Protein 4MNN (pdb70)

Foldseek 3Di:
DCLVVLCVLFVVLLPFAKEKEKEPPCVVCVSNVVRYHYHYDDDDPFIKMWIDHPPATLEMEGHDQDQLSVVLVSVLSNCLRVVHADDDPVLLVVLQPDAEEKEWEAANPDDCRNVVSNSSSRSSSSYVRYYYYYYHCVRPVVVCVQLPHDDDGDMDGPSDNDDDD

Nearest PDB structures (foldseek):
  4mnn-assembly1_A  TM=1.006E+00  e=1.567E-37  Saccharolobus solfataricus P2
  2ayt-assembly1_A  TM=8.046E-01  e=6.154E-11  Aquifex aeolicus
  4o5q-assembly1_A  TM=8.533E-01  e=6.850E-10  Escherichia coli K-12
  1hyu-assembly1_A  TM=8.438E-01  e=4.445E-10  Salmonella enterica subsp. enterica serovar Typhimurium
  5h29-assembly1_A  TM=7.794E-01  e=9.925E-10  Enterococcus faecalis V583

Solvent-accessible surface area: 9328 Å² total; per-residue (Å²): 144,82,72,160,50,0,95,103,64,0,61,71,11,130,189,35,63,3,18,0,25,2,2,74,7,83,115,24,3,131,42,0,121,91,31,15,89,11,81,78,55,122,154,33,203,73,17,27,0,65,0,35,81,48,143,70,75,24,2,7,3,41,2,48,0,54,54,55,2,9,147,1,0,0,24,3,0,38,36,3,8,91,126,66,44,98,29,61,130,168,66,29,102,132,9,99,129,54,164,27,21,3,21,0,0,0,23,51,143,11,118,127,0,17,117,25,0,33,85,10,2,8,10,4,23,36,7,132,75,14,135,3,17,0,13,12,2,77,59,27,90,149,48,61,83,125,8,161,4,172,90,29,31,100,50,6,96,100,69,108,32,130,106,132,127

Sequence (165 aa):
SYDYVIKEYLNAIKKGDITIQQCNGDSLFHEFKNYVNVETLNNCKKPLVVKVKRGDRVYYTYYGIPIANELWPFLNSLVRISSNNVVNLDEREVELAKQVRGSVKLFVTPDCTKCPIITAEFLYQVSQINENVKLEIYDATEYEEERDKYRVLSVPKIIFNDKVEIPG

Secondary structure (DSSP, 8-state):
--HHHHHHHHSGGGGS-EEEEEES-HHHHHHHTTTSEEEE-SS-SS-EEEEEETTEEEEEEES---GGGHHHHHHHHHHHHHT---S-HHHHHHHTT--EEEEEEE-SS-SSHHHHHHHHHHHHHH-TTEEEEEEETTT-HHHHHHTT--SSSEEEETTPPP---

InterPro domains:
  IPR012336 Thioredoxin-like fold [PF13192] (103-166)
  IPR036249 Thioredoxin-like superfamily [SSF52833] (102-166)
  IPR054067 SSO1120-like, N-terminal thioredoxin-like domain [PF21873] (3-84)

Structure (mmCIF, N/CA/C/O backbone):
data_4MNN
#
_entry.id   4MNN
#
_cell.length_a   68.909
_cell.length_b   79.725
_cell.length_c   67.650
_cell.angle_alpha   90.00
_cell.angle_beta   90.00
_cell.angle_gamma   90.00
#
_symmetry.space_group_name_H-M   'C 2 2 21'
#
loop_
_entity.id
_entity.type
_entity.pdbx_description
1 polymer 'Glutaredoxin related protein'
2 non-polymer GLYCEROL
3 water water
#
loop_
_atom_site.group_PDB
_atom_site.id
_atom_site.type_symbol
_atom_site.label_atom_id
_atom_site.label_alt_id
_atom_site.label_comp_id
_atom_site.label_asym_id
_atom_site.label_entity_id
_atom_site.label_seq_id
_atom_site.pdbx_PDB_ins_code
_atom_site.Cartn_x
_atom_site.Cartn_y
_atom_site.Cartn_z
_atom_site.occupancy
_atom_site.B_iso_or_equiv
_atom_site.auth_seq_id
_atom_site.auth_comp_id
_atom_site.auth_asym_id
_atom_site.auth_atom_id
_atom_site.pdbx_PDB_model_num
ATOM 1 N N . SER A 1 2 ? -0.964 22.093 8.073 1.00 36.77 2 SER A N 1
ATOM 2 C CA . SER A 1 2 ? 0.152 22.656 7.262 1.00 35.62 2 SER A CA 1
ATOM 3 C C . SER A 1 2 ? 0.539 24.026 7.822 1.00 35.38 2 SER A C 1
ATOM 4 O O . SER A 1 2 ? -0.281 24.723 8.439 1.00 34.62 2 SER A O 1
ATOM 7 N N . TYR A 1 3 ? 1.793 24.411 7.614 1.00 33.78 3 TYR A N 1
ATOM 8 C CA . TYR A 1 3 ? 2.282 25.686 8.147 1.00 31.97 3 TYR A CA 1
ATOM 9 C C . TYR A 1 3 ? 2.154 26.899 7.221 1.00 28.77 3 TYR A C 1
ATOM 10 O O . TYR A 1 3 ? 2.387 28.031 7.657 1.00 27.66 3 TYR A O 1
ATOM 19 N N . ASP A 1 4 ? 1.778 26.686 5.962 1.00 27.95 4 ASP A N 1
ATOM 20 C CA . ASP A 1 4 ? 1.688 27.795 5.003 1.00 27.34 4 ASP A CA 1
ATOM 21 C C . ASP A 1 4 ? 0.897 29.026 5.437 1.00 26.13 4 ASP A C 1
ATOM 22 O O . ASP A 1 4 ? 1.359 30.175 5.274 1.00 22.66 4 ASP A O 1
ATOM 27 N N . TYR A 1 5 ? -0.303 28.807 5.970 1.00 25.06 5 TYR A N 1
ATOM 28 C CA . TYR A 1 5 ? -1.109 29.958 6.377 1.00 25.03 5 TYR A CA 1
ATOM 29 C C . TYR A 1 5 ? -0.475 30.728 7.511 1.00 24.39 5 TYR A C 1
ATOM 30 O O . TYR A 1 5 ? -0.376 31.957 7.443 1.00 24.22 5 TYR A O 1
ATOM 39 N N . VAL 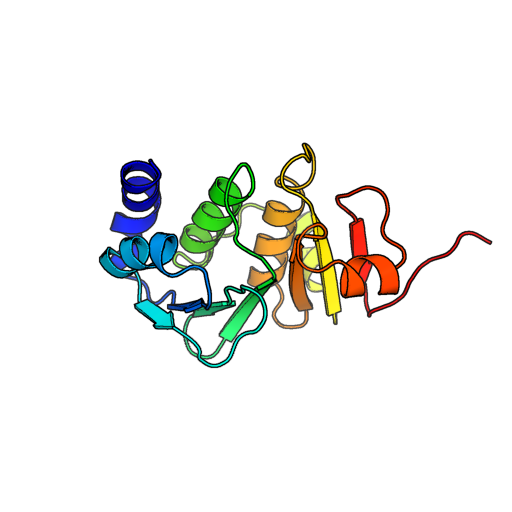A 1 6 ? -0.031 30.024 8.548 1.00 21.80 6 VAL A N 1
ATOM 40 C CA . VAL A 1 6 ? 0.563 30.729 9.670 1.00 23.58 6 VAL A CA 1
ATOM 41 C C . VAL A 1 6 ? 1.853 31.449 9.267 1.00 21.48 6 VAL A C 1
ATOM 42 O O . VAL A 1 6 ? 2.140 32.556 9.743 1.00 21.95 6 VAL A O 1
ATOM 46 N N . ILE A 1 7 ? 2.614 30.860 8.360 1.00 21.70 7 ILE A N 1
ATOM 47 C CA . ILE A 1 7 ? 3.852 31.534 7.942 1.00 21.27 7 ILE A CA 1
ATOM 48 C C . ILE A 1 7 ? 3.476 32.823 7.237 1.00 22.51 7 ILE A C 1
ATOM 49 O O . ILE A 1 7 ? 4.066 33.877 7.485 1.00 22.60 7 ILE A O 1
ATOM 54 N N . LYS A 1 8 ? 2.466 32.759 6.373 1.00 22.05 8 LYS A N 1
ATOM 55 C CA . LYS A 1 8 ? 2.048 33.966 5.673 1.00 23.20 8 LYS A CA 1
ATOM 56 C C . LYS A 1 8 ? 1.533 35.027 6.635 1.00 23.39 8 LYS A C 1
ATOM 57 O O . LYS A 1 8 ? 1.863 36.222 6.532 1.00 23.53 8 LYS A O 1
ATOM 63 N N . GLU A 1 9 ? 0.683 34.604 7.559 1.00 22.60 9 GLU A N 1
ATOM 64 C CA . GLU A 1 9 ? 0.094 35.559 8.465 1.00 23.93 9 GLU A CA 1
ATOM 65 C C . GLU A 1 9 ? 1.118 36.292 9.304 1.00 24.77 9 GLU A C 1
ATO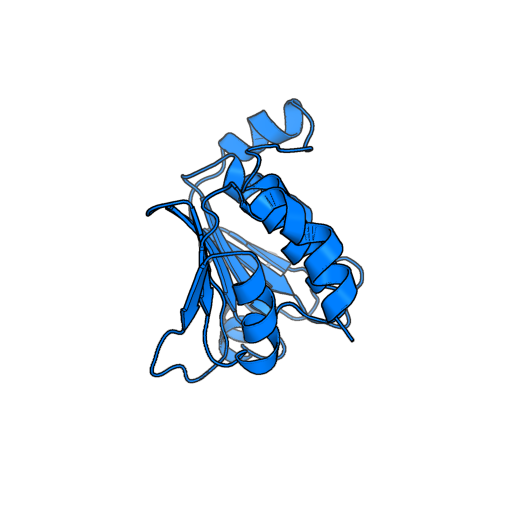M 66 O O . GLU A 1 9 ? 0.945 37.481 9.612 1.00 23.66 9 GLU A O 1
ATOM 72 N N . TYR A 1 10 ? 2.197 35.604 9.643 1.00 23.22 10 TYR A N 1
ATOM 73 C CA . TYR A 1 10 ? 3.232 36.250 10.433 1.00 22.90 10 TYR A CA 1
ATOM 74 C C . TYR A 1 10 ? 4.241 37.009 9.609 1.00 22.21 10 TYR A C 1
ATOM 75 O O . TYR A 1 10 ? 4.666 38.084 9.996 1.00 23.92 10 TYR A O 1
ATOM 84 N N . LEU A 1 11 ? 4.599 36.464 8.452 1.00 22.21 11 LEU A N 1
ATOM 85 C CA . LEU A 1 11 ? 5.662 37.062 7.672 1.00 23.00 11 LEU A CA 1
ATOM 86 C C . LEU A 1 11 ? 5.340 37.947 6.495 1.00 25.76 11 LEU A C 1
ATOM 87 O O . LEU A 1 11 ? 6.167 38.785 6.106 1.00 24.81 11 LEU A O 1
ATOM 92 N N . ASN A 1 12 ? 4.154 37.784 5.931 1.00 27.99 12 ASN A N 1
ATOM 93 C CA . ASN A 1 12 ? 3.813 38.577 4.764 1.00 31.57 12 ASN A CA 1
ATOM 94 C C . ASN A 1 12 ? 4.006 40.080 4.965 1.00 32.16 12 ASN A C 1
ATOM 95 O O . ASN A 1 12 ? 4.430 40.749 4.045 1.00 34.16 12 ASN A O 1
ATOM 100 N N . ALA A 1 13 ? 3.725 40.606 6.147 1.00 33.86 13 ALA A N 1
ATOM 101 C CA . ALA A 1 13 ? 3.881 42.048 6.371 1.00 36.35 13 ALA A CA 1
ATOM 102 C C . ALA A 1 13 ? 5.358 42.450 6.441 1.00 38.12 13 ALA A C 1
ATOM 103 O O . ALA A 1 13 ? 5.808 43.385 5.743 1.00 38.48 13 ALA A O 1
ATOM 105 N N . ILE A 1 14 ? 6.113 41.724 7.266 1.00 37.34 14 ILE A N 1
ATOM 106 C CA . ILE A 1 14 ? 7.520 42.036 7.451 1.00 37.30 14 ILE A CA 1
ATOM 107 C C . ILE A 1 14 ? 8.338 41.862 6.192 1.00 37.51 14 ILE A C 1
ATOM 108 O O . ILE A 1 14 ? 9.564 41.936 6.235 1.00 39.07 14 ILE A O 1
ATOM 113 N N . LYS A 1 15 ? 7.663 41.646 5.066 1.00 37.79 15 LYS A N 1
ATOM 114 C CA . LYS A 1 15 ? 8.340 41.465 3.791 1.00 35.99 15 LYS A CA 1
ATOM 115 C C . LYS A 1 15 ? 9.208 42.672 3.457 1.00 36.79 15 LYS A C 1
ATOM 116 O O . LYS A 1 15 ? 10.208 42.556 2.731 1.00 34.96 15 LYS A O 1
ATOM 122 N N . LYS A 1 16 ? 8.833 43.836 3.991 1.00 35.97 16 LYS A N 1
ATOM 123 C CA . LYS A 1 16 ? 9.565 45.079 3.719 1.00 36.93 16 LYS A CA 1
ATOM 124 C C . LYS A 1 16 ? 10.879 45.196 4.468 1.00 35.85 16 LYS A C 1
ATOM 125 O O . LYS A 1 16 ? 11.719 46.023 4.120 1.00 36.42 16 LYS A O 1
ATOM 131 N N . GLY A 1 17 ? 11.058 44.368 5.492 1.00 35.81 17 GLY A N 1
ATOM 132 C CA . GLY A 1 17 ? 12.287 44.414 6.283 1.00 35.96 17 GLY A CA 1
ATOM 133 C C . GLY A 1 17 ? 13.482 43.737 5.609 1.00 36.26 17 GLY A C 1
ATOM 134 O O . GLY A 1 17 ? 13.469 43.536 4.396 1.00 33.56 17 GLY A O 1
ATOM 135 N N . ASP A 1 18 ? 14.504 43.383 6.389 1.00 33.52 18 ASP A N 1
ATOM 136 C CA . ASP A 1 18 ? 15.690 42.738 5.835 1.00 34.22 18 ASP A CA 1
ATOM 137 C C . ASP A 1 18 ? 16.120 41.561 6.725 1.00 33.56 18 ASP A C 1
ATOM 138 O O . ASP A 1 18 ? 17.322 41.319 6.937 1.00 33.90 18 ASP A O 1
ATOM 143 N N . ILE A 1 19 ? 15.131 40.844 7.259 1.00 29.33 19 ILE A N 1
ATOM 144 C CA . ILE A 1 19 ? 15.435 39.662 8.050 1.00 27.90 19 ILE A CA 1
ATOM 145 C C . ILE A 1 19 ? 16.006 38.674 7.026 1.00 25.17 19 ILE A C 1
ATOM 146 O O . ILE A 1 19 ? 15.542 38.612 5.872 1.00 21.85 19 ILE A O 1
ATOM 151 N N . THR A 1 20 ? 17.048 37.942 7.420 1.00 22.77 20 THR A N 1
ATOM 152 C CA . THR A 1 20 ? 17.636 36.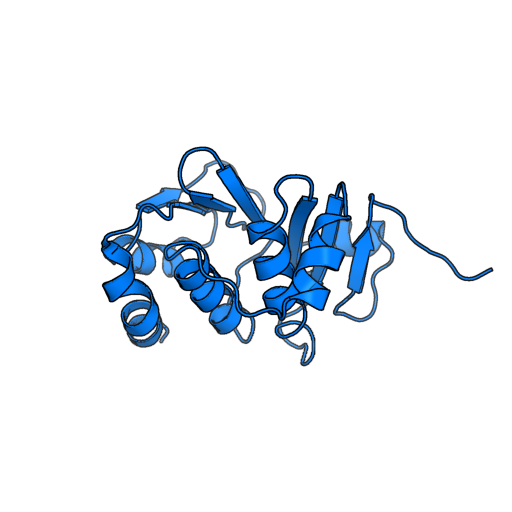945 6.539 1.00 21.26 20 THR A CA 1
ATOM 153 C C . THR A 1 20 ? 17.798 35.663 7.361 1.00 20.24 20 THR A C 1
ATOM 154 O O . THR A 1 20 ? 18.305 35.725 8.472 1.00 18.89 20 THR A O 1
ATOM 158 N N . ILE A 1 21 ? 17.357 34.531 6.812 1.00 17.69 21 ILE A N 1
ATOM 159 C CA . ILE A 1 21 ? 17.476 33.245 7.491 1.00 17.97 21 ILE A CA 1
ATOM 160 C C . ILE A 1 21 ? 18.487 32.395 6.738 1.00 17.39 21 ILE A C 1
ATOM 161 O O . ILE A 1 21 ? 18.405 32.315 5.511 1.00 17.36 21 ILE A O 1
ATOM 166 N N . GLN A 1 22 ? 19.455 31.806 7.443 1.00 15.75 22 GLN A N 1
ATOM 167 C CA . GLN A 1 22 ? 20.381 30.900 6.777 1.00 17.94 22 GLN A CA 1
ATOM 168 C C . GLN A 1 22 ? 20.022 29.547 7.359 1.00 17.52 22 GLN A C 1
ATOM 169 O O . GLN A 1 22 ? 19.949 29.388 8.574 1.00 19.18 22 GLN A O 1
ATOM 175 N N . GLN A 1 23 ? 19.823 28.548 6.518 1.00 17.21 23 GLN A N 1
ATOM 176 C CA . GLN A 1 23 ? 19.437 27.268 7.092 1.00 16.38 23 GLN A CA 1
ATOM 177 C C . GLN A 1 23 ? 19.982 26.106 6.318 1.00 16.84 23 GLN A C 1
ATOM 178 O O . GLN A 1 23 ? 20.405 26.289 5.194 1.00 16.96 23 GLN A O 1
ATOM 184 N N . CYS A 1 24 ? 19.978 24.927 6.936 1.00 15.14 24 CYS A N 1
ATOM 185 C CA . CYS A 1 24 ? 20.296 23.724 6.187 1.00 16.78 24 CYS A CA 1
ATOM 186 C C . CYS A 1 24 ? 19.552 22.554 6.790 1.00 16.85 24 CYS A C 1
ATOM 187 O O . CYS A 1 24 ? 19.246 22.517 7.994 1.00 15.39 24 CYS A O 1
ATOM 190 N N . ASN A 1 25 ? 19.219 21.610 5.921 1.00 14.14 25 ASN A N 1
ATOM 191 C CA . ASN A 1 25 ? 18.513 20.403 6.282 1.00 16.36 25 ASN A CA 1
ATOM 192 C C . ASN A 1 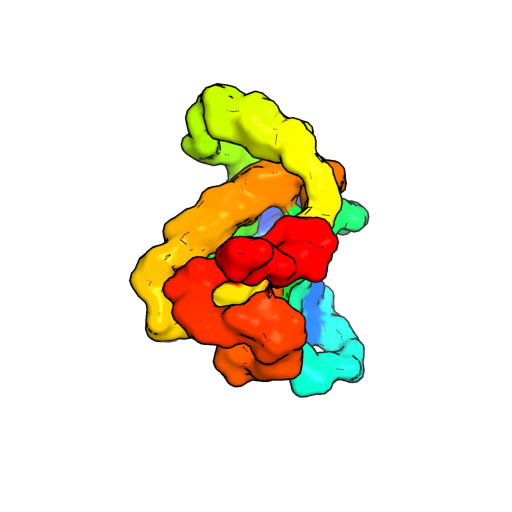25 ? 17.074 20.624 6.754 1.00 15.97 25 ASN A C 1
ATOM 193 O O . ASN A 1 25 ? 16.498 19.781 7.420 1.00 15.93 25 ASN A O 1
ATOM 198 N N . GLY A 1 26 ? 16.500 21.766 6.402 1.00 17.24 26 GLY A N 1
ATOM 199 C CA . GLY A 1 26 ? 15.111 21.996 6.752 1.00 17.07 26 GLY A CA 1
ATOM 200 C C . GLY A 1 26 ? 14.484 22.601 5.518 1.00 16.76 26 GLY A C 1
ATOM 201 O O . GLY A 1 26 ? 13.559 23.405 5.619 1.00 15.21 26 GLY A O 1
ATOM 202 N N . ASP A 1 27 ? 14.961 22.163 4.344 1.00 16.20 27 ASP A N 1
ATOM 203 C CA . ASP A 1 27 ? 14.522 22.754 3.073 1.00 16.68 27 ASP A CA 1
ATOM 204 C C . ASP A 1 27 ? 13.025 22.801 2.847 1.00 16.98 27 ASP A C 1
ATOM 205 O O . ASP A 1 27 ? 12.510 23.822 2.421 1.00 15.61 27 ASP A O 1
ATOM 210 N N . SER A 1 28 ? 12.321 21.700 3.111 1.00 16.60 28 SER A N 1
ATOM 211 C CA . SER A 1 28 ? 10.900 21.687 2.787 1.00 17.09 28 SER A CA 1
ATOM 212 C C . SER A 1 28 ? 10.086 22.648 3.615 1.00 17.21 28 SER A C 1
ATOM 213 O O . SER A 1 28 ? 8.994 23.047 3.206 1.00 18.57 28 SER A O 1
ATOM 216 N N . LEU A 1 29 ? 10.613 23.046 4.771 1.00 16.53 29 LEU A N 1
ATOM 217 C CA . LEU A 1 29 ? 9.914 24.010 5.611 1.00 14.64 29 LEU A CA 1
ATOM 218 C C . LEU A 1 29 ? 10.247 25.435 5.150 1.00 16.67 29 LEU A C 1
ATOM 219 O O . LEU A 1 29 ? 9.352 26.262 4.860 1.00 14.26 29 LEU A O 1
ATOM 224 N N . PHE A 1 30 ? 11.540 25.715 5.058 1.00 14.66 30 PHE A N 1
ATOM 225 C CA . PHE A 1 30 ? 11.979 27.050 4.708 1.00 15.48 30 PHE A CA 1
ATOM 226 C C . PHE A 1 30 ? 11.753 27.518 3.278 1.00 15.84 30 PHE A C 1
ATOM 227 O O . PHE A 1 30 ? 11.795 28.722 3.007 1.00 16.17 30 PHE A O 1
ATOM 235 N N . HIS A 1 31 ? 11.505 26.582 2.364 1.00 16.12 31 HIS A N 1
ATOM 236 C CA . HIS A 1 31 ? 11.211 26.944 0.965 1.00 17.22 31 HIS A CA 1
ATOM 237 C C . HIS A 1 31 ? 9.989 27.906 0.990 1.00 17.98 31 HIS A C 1
ATOM 238 O O . HIS A 1 31 ? 9.930 28.880 0.240 1.00 16.92 31 HIS A O 1
ATOM 245 N N . GLU A 1 32 ? 9.033 27.638 1.872 1.00 18.88 32 GLU A N 1
ATOM 246 C CA . GLU A 1 32 ? 7.844 28.499 1.998 1.00 20.81 32 GLU A CA 1
ATOM 247 C C . GLU A 1 32 ? 8.205 29.891 2.558 1.00 21.14 32 GLU A C 1
ATOM 248 O O . GLU A 1 32 ? 7.611 30.905 2.165 1.00 20.87 32 GLU A O 1
ATOM 254 N N . PHE A 1 33 ? 9.176 29.948 3.468 1.00 20.73 33 PHE A N 1
ATOM 255 C CA . PHE A 1 33 ? 9.598 31.238 4.059 1.00 21.26 33 PHE A CA 1
ATOM 256 C C . PHE A 1 33 ? 10.160 32.163 2.986 1.00 21.75 33 PHE A C 1
ATOM 257 O O . PHE A 1 33 ? 10.087 33.383 3.080 1.00 19.63 33 PHE A O 1
ATOM 265 N N . LYS A 1 34 ? 10.767 31.564 1.976 1.00 23.37 34 LYS A N 1
ATOM 266 C CA . LYS A 1 34 ? 11.377 32.302 0.896 1.00 25.67 34 LYS A CA 1
ATOM 267 C C . LYS A 1 34 ? 10.373 33.216 0.188 1.00 27.73 34 LYS A C 1
ATOM 268 O O . LYS A 1 34 ? 10.746 34.214 -0.433 1.00 25.74 34 LYS A O 1
ATOM 274 N N . ASN A 1 35 ? 9.084 32.902 0.322 1.00 29.20 35 ASN A N 1
ATOM 275 C CA . ASN A 1 35 ? 8.065 33.711 -0.326 1.00 31.54 35 ASN A CA 1
ATOM 276 C C . ASN A 1 35 ? 7.992 35.045 0.376 1.00 30.35 35 ASN A C 1
ATOM 277 O O . ASN A 1 35 ? 7.524 36.019 -0.200 1.00 32.98 35 ASN A O 1
ATOM 282 N N . TYR A 1 36 ? 8.502 35.115 1.612 1.00 27.15 36 TYR A N 1
ATOM 283 C CA . TYR A 1 36 ? 8.433 36.342 2.404 1.00 24.80 36 TYR A CA 1
ATOM 284 C C . TYR A 1 36 ? 9.711 36.991 2.880 1.00 23.33 36 TYR A C 1
ATOM 285 O O . TYR A 1 36 ? 9.729 38.199 3.096 1.00 24.76 36 TYR A O 1
ATOM 294 N N . VAL A 1 37 ? 10.766 36.209 3.108 1.00 19.61 37 VAL A N 1
ATOM 295 C CA . VAL A 1 37 ? 12.036 36.763 3.592 1.00 16.59 37 VAL A CA 1
ATOM 296 C C . VAL A 1 37 ? 13.186 36.131 2.820 1.00 16.87 37 VAL A C 1
ATOM 297 O O . VAL A 1 37 ? 12.986 35.146 2.114 1.00 14.90 37 VAL A O 1
ATOM 301 N N . ASN A 1 38 ? 14.386 36.686 2.952 1.00 16.51 38 ASN A N 1
ATOM 302 C CA . ASN A 1 38 ? 15.516 36.100 2.229 1.00 17.42 38 ASN A CA 1
ATOM 303 C C . ASN A 1 38 ? 15.892 34.835 2.950 1.00 17.35 38 ASN A C 1
ATOM 304 O O . ASN A 1 38 ? 16.009 34.842 4.180 1.00 17.67 38 ASN A O 1
ATOM 309 N N . VAL A 1 39 ? 16.084 33.759 2.192 1.00 16.84 39 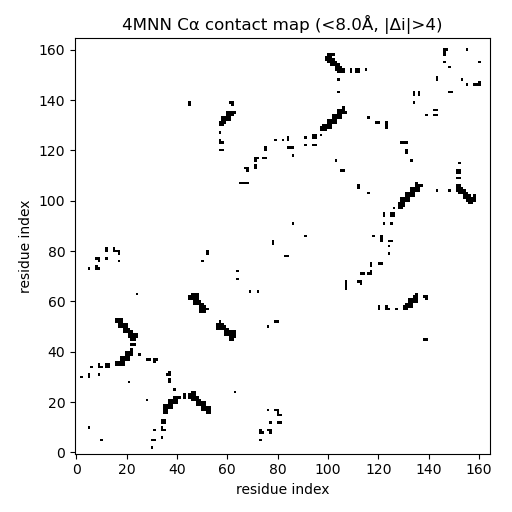VAL A N 1
ATOM 310 C CA . VAL A 1 39 ? 16.504 32.485 2.771 1.00 15.76 39 VAL A CA 1
ATOM 311 C C . VAL A 1 39 ? 17.776 32.005 2.044 1.00 17.07 39 VAL A C 1
ATOM 312 O O . VAL A 1 39 ? 17.779 31.896 0.826 1.00 17.91 39 VAL A O 1
ATOM 316 N N . GLU A 1 40 ? 18.845 31.756 2.790 1.00 16.77 40 GLU A N 1
ATOM 317 C CA . GLU A 1 40 ? 20.090 31.230 2.236 1.00 17.26 40 GLU A CA 1
ATOM 318 C C . GLU A 1 40 ? 20.204 29.803 2.722 1.00 17.90 40 GLU A C 1
ATOM 319 O O . GLU A 1 40 ? 19.981 29.537 3.899 1.00 17.80 40 GLU A O 1
ATOM 325 N N . THR A 1 41 ? 20.536 28.873 1.835 1.00 16.61 41 THR A N 1
ATOM 326 C CA . THR A 1 41 ? 20.648 27.490 2.236 1.00 17.58 41 THR A CA 1
ATOM 327 C C . THR A 1 41 ? 22.122 27.158 2.303 1.00 19.46 41 THR A C 1
ATOM 328 O O . THR A 1 41 ? 22.844 27.291 1.317 1.00 18.68 41 THR A O 1
ATOM 332 N N . LEU A 1 42 ? 22.564 26.741 3.479 1.00 20.81 42 LEU A N 1
ATOM 333 C CA . LEU A 1 42 ? 23.970 26.434 3.714 1.00 21.38 42 LEU A CA 1
ATOM 334 C C . LEU A 1 42 ? 24.259 25.030 3.212 1.00 22.38 42 LEU A C 1
ATOM 335 O O . LEU A 1 42 ? 23.345 24.207 3.065 1.00 20.15 42 LEU A O 1
ATOM 340 N N . ASN A 1 43 ? 25.540 24.767 2.980 1.00 22.94 43 ASN A N 1
ATOM 341 C CA . ASN A 1 43 ? 25.983 23.478 2.483 1.00 25.85 43 ASN A CA 1
ATOM 342 C C . ASN A 1 43 ? 26.746 22.649 3.509 1.00 27.05 43 ASN A C 1
ATOM 343 O O . ASN A 1 43 ? 27.276 23.175 4.491 1.00 27.14 43 ASN A O 1
ATOM 348 N N . ASN A 1 44 ? 26.774 21.343 3.243 1.00 28.65 44 ASN A N 1
ATOM 349 C CA . ASN A 1 44 ? 27.501 20.343 4.010 1.00 31.27 44 ASN A CA 1
ATOM 350 C C . ASN A 1 44 ? 27.150 20.197 5.493 1.00 30.97 44 ASN A C 1
ATOM 351 O O . ASN A 1 44 ? 28.050 20.053 6.331 1.00 31.03 44 ASN A O 1
ATOM 356 N N . CYS A 1 45 ? 25.857 20.231 5.824 1.00 28.79 45 CYS A N 1
ATOM 357 C CA . CYS A 1 45 ? 25.432 20.110 7.216 1.00 26.95 45 CYS A CA 1
ATOM 358 C C . CYS A 1 45 ? 25.077 18.681 7.609 1.00 27.36 45 CYS A C 1
ATOM 359 O O . CYS A 1 45 ? 24.285 18.016 6.936 1.00 28.03 45 CYS A O 1
ATOM 362 N N . LYS A 1 46 ? 25.633 18.208 8.723 1.00 28.90 46 LYS A N 1
ATOM 363 C CA . LYS A 1 46 ? 25.328 16.861 9.197 1.00 28.17 46 LYS A CA 1
ATOM 364 C C . LYS A 1 46 ? 24.000 16.854 9.946 1.00 27.12 46 LYS A C 1
ATOM 365 O O . LYS A 1 46 ? 23.289 15.830 9.991 1.00 27.14 46 LYS A O 1
ATOM 371 N N . LYS A 1 47 ? 23.663 17.998 10.547 1.00 24.33 47 LYS A N 1
ATOM 372 C CA . LYS A 1 47 ? 22.403 18.124 11.277 1.00 22.22 47 LYS A CA 1
ATOM 373 C C . LYS A 1 47 ? 21.790 19.482 10.906 1.00 19.85 47 LYS A C 1
ATOM 374 O O . LYS A 1 47 ? 22.477 20.396 10.509 1.00 18.51 47 LYS A O 1
ATOM 380 N N . PRO A 1 48 ? 20.487 19.613 11.048 1.00 19.54 48 PRO A N 1
ATOM 381 C CA . PRO A 1 48 ? 19.835 20.876 10.696 1.00 18.14 48 PRO A CA 1
ATOM 382 C C . PRO A 1 48 ? 20.146 22.073 11.587 1.00 19.04 48 PRO A C 1
ATOM 383 O O . PRO A 1 48 ? 20.468 21.929 12.786 1.00 17.66 48 PRO A O 1
ATOM 387 N N . LEU A 1 49 ? 20.073 23.262 10.998 1.00 17.85 49 LEU A N 1
ATOM 388 C CA . LEU A 1 49 ? 20.221 24.451 11.807 1.00 18.12 49 LEU A CA 1
ATOM 389 C C . LEU A 1 49 ? 19.625 25.612 11.069 1.00 17.80 49 LEU A C 1
ATOM 390 O O . LEU A 1 49 ? 19.405 25.537 9.857 1.00 17.17 49 LEU A O 1
ATOM 395 N N A VAL A 1 50 ? 19.329 26.683 11.794 0.50 15.85 50 VAL A N 1
ATOM 396 N N B VAL A 1 50 ? 19.349 26.664 11.833 0.50 16.09 50 VAL A N 1
ATOM 397 C CA A VAL A 1 50 ? 18.802 27.891 11.183 0.50 15.52 50 VAL A CA 1
ATOM 398 C CA B VAL A 1 50 ? 18.749 27.889 11.343 0.50 15.99 50 VAL A CA 1
ATOM 399 C C A VAL A 1 50 ? 19.353 29.075 11.958 0.50 16.37 50 VAL A C 1
ATOM 400 C C B VAL A 1 50 ? 19.430 29.077 12.017 0.50 16.59 50 VAL A C 1
ATOM 401 O O A VAL A 1 50 ? 19.301 29.103 13.188 0.50 16.46 50 VAL A O 1
ATOM 402 O O B VAL A 1 50 ? 19.556 29.105 13.246 0.50 16.41 50 VAL A O 1
ATOM 409 N N . LYS A 1 51 ? 19.912 30.029 11.217 1.00 16.96 51 LYS A N 1
ATOM 410 C CA . LYS A 1 51 ? 20.515 31.246 11.767 1.00 18.03 51 LYS A CA 1
ATOM 411 C C . LYS A 1 51 ? 19.634 32.406 11.353 1.00 17.58 51 LYS A C 1
ATOM 412 O O . LYS A 1 51 ? 19.212 32.496 10.176 1.00 17.97 51 LYS A O 1
ATOM 418 N N . VAL A 1 52 ? 19.372 33.308 12.293 1.00 16.82 52 VAL A N 1
ATOM 419 C CA . VAL A 1 52 ? 18.503 34.444 11.996 1.00 16.43 52 VAL A CA 1
ATOM 420 C C . VAL A 1 52 ? 19.387 35.673 12.046 1.00 17.37 52 VAL A C 1
ATOM 421 O O . VAL A 1 52 ? 20.052 35.895 13.035 1.00 15.09 52 VAL A O 1
ATOM 425 N N . LYS A 1 53 ? 19.389 36.441 10.951 1.00 17.30 53 LYS A N 1
ATOM 426 C CA . LYS A 1 53 ? 20.218 37.633 10.815 1.00 18.54 53 LYS A CA 1
ATOM 427 C C . LYS A 1 53 ? 19.458 38.822 10.275 1.00 21.00 53 LYS A C 1
ATOM 428 O O . LYS A 1 53 ? 18.333 38.714 9.767 1.00 19.40 53 LYS A O 1
ATOM 434 N N . ARG A 1 54 ? 20.090 39.975 10.413 1.00 23.04 54 ARG A N 1
ATOM 435 C CA . ARG A 1 54 ? 19.554 41.212 9.859 1.00 26.06 54 ARG A CA 1
ATOM 436 C C . ARG A 1 54 ? 20.890 41.850 9.502 1.00 27.13 54 ARG A C 1
ATOM 437 O O . ARG A 1 54 ? 21.690 42.180 10.380 1.00 26.07 54 ARG A O 1
ATOM 445 N N . GLY A 1 55 ? 21.151 41.957 8.200 1.00 27.72 55 GLY A N 1
ATOM 446 C CA . GLY A 1 55 ? 22.433 42.470 7.754 1.00 27.68 55 GLY A CA 1
ATOM 447 C C . GLY A 1 55 ? 23.513 41.480 8.157 1.00 27.89 55 GLY A C 1
ATOM 448 O O . GLY A 1 55 ? 23.338 40.267 8.013 1.00 28.93 55 GLY A O 1
ATOM 449 N N . ASP A 1 56 ? 24.636 41.963 8.678 1.00 26.73 56 ASP A N 1
ATOM 450 C CA . ASP A 1 56 ? 25.702 41.048 9.090 1.00 26.59 56 ASP A CA 1
ATOM 451 C C . ASP A 1 56 ? 25.473 40.541 10.512 1.00 24.55 56 ASP A C 1
ATOM 452 O O . ASP A 1 56 ? 26.225 39.694 10.996 1.00 23.63 56 ASP A O 1
ATOM 457 N N . ARG A 1 57 ? 24.462 41.064 11.201 1.00 22.09 57 ARG A N 1
ATOM 458 C CA . ARG A 1 57 ? 24.273 40.632 12.593 1.00 21.30 57 ARG A CA 1
ATOM 459 C C . ARG A 1 57 ? 23.531 39.312 12.777 1.00 20.55 57 ARG A C 1
ATOM 460 O O . ARG A 1 57 ? 22.433 39.167 12.276 1.00 21.24 57 ARG A O 1
ATOM 468 N N . VAL A 1 58 ? 24.125 38.384 13.527 1.00 19.80 58 VAL A N 1
ATOM 469 C CA . VAL A 1 58 ? 23.478 37.092 13.823 1.00 19.73 58 VAL A CA 1
ATOM 470 C C . VAL A 1 58 ? 22.800 37.219 15.194 1.00 18.75 58 VAL A C 1
ATOM 471 O O . VAL A 1 58 ? 23.462 37.455 16.210 1.00 20.84 58 VAL A O 1
ATOM 475 N N . TYR A 1 59 ? 21.474 37.109 15.218 1.00 16.86 59 TYR A N 1
ATOM 476 C CA . TYR A 1 59 ? 20.726 37.196 16.454 1.00 14.19 59 TYR A CA 1
ATOM 477 C C . TYR A 1 59 ? 20.806 35.912 17.233 1.00 15.34 59 TYR A C 1
ATOM 478 O O . TYR A 1 59 ? 20.935 35.930 18.458 1.00 15.80 59 TYR A O 1
ATOM 487 N N . TYR A 1 60 ? 20.735 34.790 16.529 1.00 13.72 60 TYR A N 1
ATOM 488 C CA . TYR A 1 60 ? 20.897 33.503 17.193 1.00 13.72 60 TYR A CA 1
ATOM 489 C C . TYR A 1 60 ? 20.951 32.396 16.168 1.00 14.50 60 TYR A C 1
ATOM 490 O O . TYR A 1 60 ? 20.674 32.613 14.983 1.00 14.65 60 TYR A O 1
ATOM 499 N N . THR A 1 61 ? 21.312 31.206 16.635 1.00 14.90 61 THR A N 1
ATOM 500 C CA . THR A 1 61 ? 21.326 30.012 15.799 1.00 14.24 61 THR A CA 1
ATOM 501 C C . THR A 1 61 ? 20.502 29.010 16.598 1.00 15.44 61 THR A C 1
ATOM 502 O O . THR A 1 61 ? 20.687 28.882 17.821 1.00 15.91 61 THR A O 1
ATOM 506 N N . TYR A 1 62 ? 19.604 28.328 15.902 1.00 13.02 62 TYR A N 1
ATOM 507 C CA . TYR A 1 62 ? 18.771 27.301 16.482 1.00 13.64 62 TYR A CA 1
ATOM 508 C C . TYR A 1 62 ? 19.280 26.005 15.839 1.00 13.61 62 TYR A C 1
ATOM 509 O O . TYR A 1 62 ? 19.200 25.847 14.591 1.00 14.27 62 TYR A O 1
ATOM 518 N N . TYR A 1 63 ? 19.815 25.117 16.669 1.00 14.30 63 TYR A N 1
ATOM 519 C CA . TYR A 1 63 ? 20.317 23.830 16.225 1.00 16.03 63 TYR A CA 1
ATOM 520 C C . TYR A 1 63 ? 19.203 22.787 16.334 1.00 14.13 63 TYR A C 1
ATOM 521 O O . TYR A 1 63 ? 18.908 22.278 17.415 1.00 12.17 63 TYR A O 1
ATOM 530 N N . GLY A 1 64 ? 18.603 22.501 15.171 1.00 15.25 64 GLY A N 1
ATOM 531 C CA . GLY A 1 64 ? 17.489 21.583 15.029 1.00 16.37 64 GLY A CA 1
ATOM 532 C C . GLY A 1 64 ? 16.557 22.303 14.080 1.00 16.80 64 GLY A C 1
ATOM 533 O O . GLY A 1 64 ? 17.017 23.187 13.333 1.00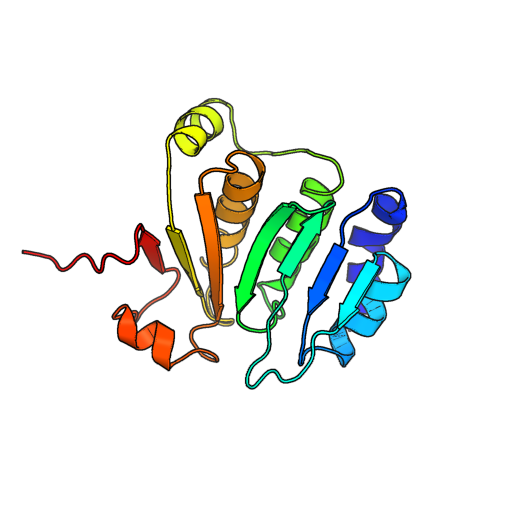 17.02 64 GLY A O 1
ATOM 534 N N . ILE A 1 65 ? 15.268 21.976 14.110 1.00 15.81 65 ILE A N 1
ATOM 535 C CA . ILE A 1 65 ? 14.303 22.674 13.242 1.00 16.38 65 ILE A CA 1
ATOM 536 C C . ILE A 1 65 ? 13.211 23.152 14.186 1.00 16.35 65 ILE A C 1
ATOM 537 O O . ILE A 1 65 ? 12.602 22.368 14.910 1.00 16.52 65 ILE A O 1
ATOM 542 N N . PRO A 1 66 ? 12.943 24.465 14.199 1.00 15.62 66 PRO A N 1
ATOM 543 C CA . PRO A 1 66 ? 11.922 24.962 15.118 1.00 18.44 66 PRO A CA 1
ATOM 544 C C . PRO A 1 66 ? 10.463 24.695 14.781 1.00 20.16 66 PRO A C 1
ATOM 545 O O . PRO A 1 66 ? 9.714 25.631 14.523 1.00 22.86 66 PRO A O 1
ATOM 549 N N . ILE A 1 67 ? 10.054 23.429 14.801 1.00 22.09 67 ILE A N 1
ATOM 550 C CA . ILE A 1 67 ? 8.655 23.101 14.517 1.00 22.59 67 ILE A CA 1
ATOM 551 C C . ILE A 1 67 ? 7.896 22.763 15.802 1.00 22.08 67 ILE A C 1
ATOM 552 O O . ILE A 1 67 ? 8.397 23.035 16.894 1.00 19.25 67 ILE A O 1
ATOM 557 N N . ALA A 1 68 ? 6.699 22.182 15.673 1.00 19.93 68 ALA A N 1
ATOM 558 C CA . ALA A 1 68 ? 5.869 21.863 16.849 1.00 19.19 68 ALA A CA 1
ATOM 559 C C . ALA A 1 68 ? 5.688 23.119 17.702 1.00 16.97 68 ALA A C 1
ATOM 560 O O . ALA A 1 68 ? 5.462 24.200 17.145 1.00 18.02 68 ALA A O 1
ATOM 562 N N . ASN A 1 69 ? 5.799 23.030 19.026 1.00 18.76 69 ASN A N 1
ATOM 563 C CA . ASN A 1 69 ? 5.562 24.246 19.817 1.00 18.48 69 ASN A CA 1
ATOM 564 C C . ASN A 1 69 ? 6.660 25.331 19.776 1.00 18.39 69 ASN A C 1
ATOM 565 O O . ASN A 1 69 ? 6.515 26.412 20.381 1.00 18.82 69 ASN A O 1
ATOM 570 N N . GLU A 1 70 ? 7.740 25.064 19.040 1.00 17.86 70 GLU A N 1
ATOM 571 C CA . GLU A 1 70 ? 8.816 26.059 18.898 1.00 16.43 70 GLU A CA 1
ATOM 572 C C . GLU A 1 70 ? 8.586 26.937 17.663 1.00 18.36 70 GLU A C 1
ATOM 573 O O . GLU A 1 70 ? 9.237 27.974 17.468 1.00 14.81 70 GLU A O 1
ATOM 579 N N . LEU A 1 71 ? 7.638 26.557 16.815 1.00 18.54 71 LEU A N 1
ATOM 580 C CA . LEU A 1 71 ? 7.420 27.371 15.624 1.00 18.64 71 LEU A CA 1
ATOM 581 C C . LEU A 1 71 ? 6.830 28.756 15.939 1.00 19.15 71 LEU A C 1
ATOM 582 O O . LEU A 1 71 ? 7.232 29.755 15.341 1.00 18.65 71 LEU A O 1
ATOM 587 N N . TRP A 1 72 ? 5.870 28.813 16.855 1.00 19.92 72 TRP A N 1
ATOM 588 C CA . TRP A 1 72 ? 5.228 30.074 17.166 1.00 22.27 72 TRP A CA 1
ATOM 589 C C . TRP A 1 72 ? 6.236 31.100 17.689 1.00 20.92 72 TRP A C 1
ATOM 590 O O . TRP A 1 72 ? 6.264 32.251 17.206 1.00 21.04 72 TRP A O 1
ATOM 601 N N . PRO A 1 73 ? 7.060 30.720 18.689 1.00 19.33 73 PRO A N 1
ATOM 602 C CA . PRO A 1 73 ? 8.060 31.651 19.227 1.00 18.16 73 PRO A CA 1
ATOM 603 C C . PRO A 1 73 ? 9.049 32.051 18.128 1.00 17.95 73 PRO A C 1
ATOM 604 O O . PRO A 1 73 ? 9.478 33.186 18.055 1.00 17.18 73 PRO A O 1
ATOM 608 N N . PHE A 1 74 ? 9.393 31.105 17.262 1.00 17.79 74 PHE A N 1
ATOM 609 C CA . PHE A 1 74 ? 10.357 31.380 16.192 1.00 17.71 74 PHE A CA 1
ATOM 610 C C . PHE A 1 74 ? 9.807 32.449 15.226 1.00 17.06 74 PHE A C 1
ATOM 611 O O . PHE A 1 74 ? 10.483 33.437 14.925 1.00 17.51 74 PHE A O 1
ATOM 619 N N . LEU A 1 75 ? 8.572 32.273 14.769 1.00 15.03 75 LEU A N 1
ATOM 620 C CA . LEU A 1 75 ? 7.945 33.254 13.889 1.00 17.49 75 LEU A CA 1
ATOM 621 C C . LEU A 1 75 ? 7.805 34.589 14.597 1.00 16.02 75 LEU A C 1
ATOM 622 O O . LEU A 1 75 ? 7.999 35.637 13.990 1.00 17.45 75 LEU A O 1
ATOM 627 N N . ASN A 1 76 ? 7.452 34.570 15.875 1.00 16.86 76 ASN A N 1
ATOM 628 C CA . ASN A 1 76 ? 7.338 35.812 16.614 1.00 18.88 76 ASN A CA 1
ATOM 629 C C . ASN A 1 76 ? 8.668 36.547 16.657 1.00 17.28 76 ASN A C 1
ATOM 630 O O . ASN A 1 76 ? 8.712 37.786 16.618 1.00 15.64 76 ASN A O 1
ATOM 635 N N . SER A 1 77 ? 9.760 35.807 16.793 1.00 14.21 77 SER A N 1
ATOM 636 C CA . SER A 1 77 ? 11.040 36.471 16.876 1.00 14.50 77 SER A CA 1
ATOM 637 C C . SER A 1 77 ? 11.364 37.130 15.564 1.00 14.23 77 SER A C 1
ATOM 638 O O . SER A 1 77 ? 11.983 38.187 15.533 1.00 16.22 77 SER A O 1
ATOM 641 N N . LEU A 1 78 ? 10.993 36.498 14.453 1.00 13.86 78 LEU A N 1
ATOM 642 C CA . LEU A 1 78 ? 11.289 37.112 13.156 1.00 14.46 78 LEU A CA 1
ATOM 643 C C . LEU A 1 78 ? 10.608 38.485 13.039 1.00 15.98 78 LEU A C 1
ATOM 644 O O . LEU A 1 78 ? 11.202 39.468 12.574 1.00 13.72 78 LEU A O 1
ATOM 649 N N . VAL A 1 79 ? 9.340 38.527 13.423 1.00 15.72 79 VAL A N 1
ATOM 650 C CA . VAL A 1 79 ? 8.589 39.779 13.339 1.00 16.56 79 VAL A CA 1
ATOM 651 C C . VAL A 1 79 ? 9.174 40.831 14.281 1.00 17.54 79 VAL A C 1
ATOM 652 O O . VAL A 1 79 ? 9.325 41.987 13.903 1.00 17.88 79 VAL A O 1
ATOM 656 N N . ARG A 1 80 ? 9.498 40.438 15.515 1.00 17.96 80 ARG A N 1
ATOM 657 C CA . ARG A 1 80 ? 10.044 41.398 16.482 1.00 17.75 80 ARG A CA 1
ATOM 658 C C . ARG A 1 80 ? 11.379 41.960 16.016 1.00 18.43 80 ARG A C 1
ATOM 659 O O . ARG A 1 80 ? 11.615 43.168 16.085 1.00 18.43 80 ARG A O 1
ATOM 667 N N . ILE A 1 81 ? 12.247 41.080 15.523 1.00 17.70 81 ILE A N 1
ATOM 668 C CA . ILE A 1 81 ? 13.546 41.512 15.045 1.00 18.68 81 ILE A CA 1
ATOM 669 C C . ILE A 1 81 ? 13.388 42.423 13.799 1.00 20.01 81 ILE A C 1
ATOM 670 O O . ILE A 1 81 ? 14.043 43.468 13.702 1.00 19.96 81 ILE A O 1
ATOM 675 N N A SER A 1 82 ? 12.507 42.045 12.880 0.50 20.02 82 SER A N 1
ATOM 676 N N B SER A 1 82 ? 12.512 42.049 12.868 0.50 19.66 82 SER A N 1
ATOM 677 C CA A SER A 1 82 ? 12.333 42.832 11.665 0.50 20.34 82 SER A CA 1
ATOM 678 C CA B SER A 1 82 ? 12.353 42.853 11.655 0.50 19.60 82 SER A CA 1
ATOM 679 C C A SER A 1 82 ? 11.757 44.230 11.928 0.50 21.03 82 SER A C 1
ATOM 680 C C B SER A 1 82 ? 11.754 44.240 11.923 0.50 20.60 82 SER A C 1
ATOM 681 O O A SER A 1 82 ? 12.058 45.174 11.194 0.50 20.87 82 SER A O 1
ATOM 682 O O B SER A 1 82 ? 12.029 45.186 11.184 0.50 20.45 82 SER A O 1
ATOM 687 N N . ASN A 1 83 ? 10.936 44.349 12.967 1.00 21.40 83 ASN A N 1
ATOM 688 C CA . ASN A 1 83 ? 10.312 45.629 13.342 1.00 23.88 83 ASN A CA 1
ATOM 689 C C . ASN A 1 83 ? 11.106 46.337 14.439 1.00 25.02 83 ASN A C 1
ATOM 690 O O . ASN A 1 83 ? 10.812 47.485 14.805 1.00 24.11 83 ASN A O 1
ATOM 695 N N . ASN A 1 84 ? 12.128 45.663 14.949 1.00 26.12 84 ASN A N 1
ATOM 696 C CA . ASN A 1 84 ? 12.967 46.224 16.010 1.00 27.50 84 ASN A CA 1
ATOM 697 C C . ASN A 1 84 ? 12.139 46.580 17.235 1.00 27.95 84 ASN A C 1
ATOM 698 O O . ASN A 1 84 ? 12.274 47.672 17.822 1.00 29.53 84 ASN A O 1
ATOM 703 N N . VAL A 1 85 ? 11.260 45.662 17.616 1.00 26.32 85 VAL A N 1
ATOM 704 C CA . VAL A 1 85 ? 10.451 45.850 18.802 1.00 27.71 85 VAL A CA 1
ATOM 705 C C . VAL A 1 85 ? 10.701 44.736 19.825 1.00 27.36 85 VAL A C 1
ATOM 706 O O . VAL A 1 85 ? 10.917 43.588 19.468 1.00 26.47 85 VAL A O 1
ATOM 710 N N . VAL A 1 86 ? 10.693 45.096 21.101 1.00 28.47 86 VAL A N 1
ATOM 711 C CA . VAL A 1 86 ? 10.865 44.118 22.166 1.00 30.12 86 VAL A CA 1
ATOM 712 C C . VAL A 1 86 ? 9.694 44.317 23.136 1.00 29.56 86 VAL A C 1
ATOM 713 O O . VAL A 1 86 ? 9.235 45.444 23.348 1.00 27.11 86 VAL A O 1
ATOM 717 N N . ASN A 1 87 ? 9.190 43.235 23.711 1.00 28.52 87 ASN A N 1
ATOM 718 C CA . ASN A 1 87 ? 8.072 43.377 24.626 1.00 30.15 87 ASN A CA 1
ATOM 719 C C . ASN A 1 87 ? 8.405 43.122 26.104 1.00 30.35 87 ASN A C 1
ATOM 720 O O . ASN A 1 87 ? 7.509 43.102 26.946 1.00 31.42 87 ASN A O 1
ATOM 725 N N . LEU A 1 88 ? 9.684 42.925 26.421 1.00 27.43 88 LEU A N 1
ATOM 726 C CA . LEU A 1 88 ? 10.071 42.735 27.820 1.00 26.30 88 LEU A CA 1
ATOM 727 C C . LEU A 1 88 ? 9.907 44.115 28.499 1.00 25.82 88 LEU A C 1
ATOM 728 O O . LEU A 1 88 ? 10.035 45.155 27.842 1.00 23.88 88 LEU A O 1
ATOM 733 N N . ASP A 1 89 ? 9.631 44.143 29.800 1.00 24.72 89 ASP A N 1
ATOM 734 C CA . ASP A 1 89 ? 9.447 45.432 30.480 1.00 26.10 89 ASP A CA 1
ATOM 735 C C . ASP A 1 89 ? 10.798 46.128 30.706 1.00 26.04 89 ASP A C 1
ATOM 736 O O . ASP A 1 89 ? 11.850 45.505 30.550 1.00 25.09 89 ASP A O 1
ATOM 741 N N . GLU A 1 90 ? 10.764 47.403 31.079 1.00 25.01 90 G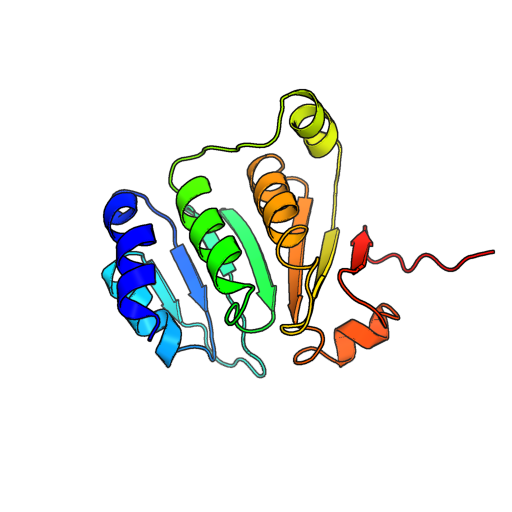LU A N 1
ATOM 742 C CA . GLU A 1 90 ? 11.985 48.186 31.265 1.00 27.10 90 GLU A CA 1
ATOM 743 C C . GLU A 1 90 ? 12.994 47.610 32.254 1.00 24.78 90 GLU A C 1
ATOM 744 O O . GLU A 1 90 ? 14.186 47.742 32.049 1.00 26.02 90 GLU A O 1
ATOM 750 N N . ARG A 1 91 ? 12.530 46.991 33.324 1.00 24.75 91 ARG A N 1
ATOM 751 C CA . ARG A 1 91 ? 13.460 46.439 34.296 1.00 25.04 91 ARG A CA 1
ATOM 752 C C . ARG A 1 91 ? 14.174 45.239 33.708 1.00 23.35 91 ARG A C 1
ATOM 753 O O . ARG A 1 91 ? 15.383 45.125 33.852 1.00 23.25 91 ARG A O 1
ATOM 761 N N . GLU A 1 92 ? 13.425 44.345 33.067 1.00 22.35 92 GLU A N 1
ATOM 762 C CA . GLU A 1 92 ? 14.010 43.175 32.428 1.00 22.81 92 GLU A CA 1
ATOM 763 C C . GLU A 1 92 ? 14.999 43.616 31.360 1.00 22.20 92 GLU A C 1
ATOM 764 O O . GLU A 1 92 ? 16.072 43.024 31.226 1.00 23.27 92 GLU A O 1
ATOM 770 N N . VAL A 1 93 ? 14.654 44.639 30.579 1.00 20.61 93 VAL A N 1
ATOM 771 C CA . VAL A 1 93 ? 15.587 45.116 29.561 1.00 20.66 93 VAL A CA 1
ATOM 772 C C . VAL A 1 93 ? 16.921 45.585 30.149 1.00 21.41 93 VAL A C 1
ATOM 773 O O . VAL A 1 93 ? 17.994 45.213 29.673 1.00 20.58 93 VAL A O 1
ATOM 777 N N . GLU A 1 94 ? 16.866 46.431 31.179 1.00 21.01 94 GLU A N 1
ATOM 778 C CA . GLU A 1 94 ? 18.091 46.908 31.801 1.00 22.30 94 GLU A CA 1
ATOM 779 C C . GLU A 1 94 ? 18.928 45.770 32.309 1.00 22.53 94 GLU A C 1
ATOM 780 O O . GLU A 1 94 ? 20.161 45.768 32.170 1.00 20.87 94 GLU A O 1
ATOM 786 N N . LEU A 1 95 ? 18.253 44.816 32.941 1.00 22.25 95 LEU A N 1
ATOM 787 C CA . LEU A 1 95 ? 18.914 43.651 33.508 1.00 25.14 95 LEU A CA 1
ATOM 788 C C . LEU A 1 95 ? 19.506 42.781 32.418 1.00 25.41 95 LEU A C 1
ATOM 789 O O . LEU A 1 95 ? 20.642 42.297 32.546 1.00 25.43 95 LEU A O 1
ATOM 794 N N . ALA A 1 96 ? 18.731 42.563 31.355 1.00 23.68 96 ALA A N 1
ATOM 795 C CA . ALA A 1 96 ? 19.206 41.735 30.242 1.00 24.38 96 ALA A CA 1
ATOM 796 C C . ALA A 1 96 ? 20.449 42.298 29.580 1.00 22.51 96 ALA A C 1
ATOM 797 O O . ALA A 1 96 ? 21.267 41.537 29.087 1.00 22.89 96 ALA A O 1
ATOM 799 N N . LYS A 1 97 ? 20.585 43.629 29.545 1.00 22.03 97 LYS A N 1
ATOM 800 C CA . LYS A 1 97 ? 21.745 44.278 28.922 1.00 20.57 97 LYS A CA 1
ATOM 801 C C . LYS A 1 97 ? 23.068 44.053 29.659 1.00 22.28 97 LYS A C 1
ATOM 802 O O . LYS A 1 97 ? 24.149 44.364 29.113 1.00 20.18 97 LYS A O 1
ATOM 808 N N . GLN A 1 98 ? 22.982 43.524 30.886 1.00 20.71 98 GLN A N 1
ATOM 809 C CA . GLN A 1 98 ? 24.156 43.297 31.706 1.00 23.04 98 GLN A CA 1
ATOM 810 C C . GLN A 1 98 ? 24.851 42.003 31.378 1.00 23.16 98 GLN A C 1
ATOM 811 O O . GLN A 1 98 ? 26.033 41.823 31.660 1.00 24.56 98 GLN A O 1
ATOM 817 N N . VAL A 1 99 ? 24.100 41.074 30.815 1.00 23.21 99 VAL A N 1
ATOM 818 C CA . VAL A 1 99 ? 24.679 39.785 30.514 1.00 21.98 99 VAL A CA 1
ATOM 819 C C . VAL A 1 99 ? 25.717 39.871 29.396 1.00 21.84 99 VAL A C 1
ATOM 820 O O . VAL A 1 99 ? 25.658 40.750 28.521 1.00 21.30 99 VAL A O 1
ATOM 824 N N . ARG A 1 100 ? 26.691 38.968 29.467 1.00 21.69 100 ARG A N 1
ATOM 825 C CA . ARG A 1 100 ? 27.738 38.873 28.454 1.00 22.58 100 ARG A CA 1
ATOM 826 C C . ARG A 1 100 ? 28.086 37.414 28.172 1.00 21.75 100 ARG A C 1
ATOM 827 O O . ARG A 1 100 ? 27.976 36.547 29.053 1.00 20.24 100 ARG A O 1
ATOM 835 N N . GLY A 1 101 ? 28.487 37.153 26.936 1.00 20.05 101 GLY A N 1
ATOM 836 C CA . GLY A 1 101 ? 28.916 35.816 26.593 1.00 19.86 101 GLY A CA 1
ATOM 837 C C . GLY A 1 101 ? 27.921 34.813 26.063 1.00 16.85 101 GLY A C 1
ATOM 838 O O . GLY A 1 101 ? 26.807 35.119 25.659 1.00 16.33 101 GLY A O 1
ATOM 839 N N . SER A 1 102 ? 28.347 33.571 26.102 1.00 15.94 102 SER A N 1
ATOM 840 C CA . SER A 1 102 ? 27.534 32.485 25.581 1.00 16.12 102 SER A CA 1
ATOM 841 C C . SER A 1 102 ? 26.316 32.201 26.443 1.00 13.14 102 SER A C 1
ATOM 842 O O . SER A 1 102 ? 26.398 32.180 27.670 1.00 11.74 102 SER A O 1
ATOM 845 N N . VAL A 1 103 ? 25.191 32.000 25.773 1.00 12.81 103 VAL A N 1
ATOM 846 C CA . VAL A 1 103 ? 23.951 31.620 26.433 1.00 11.59 103 VAL A CA 1
ATOM 847 C C . VAL A 1 103 ? 23.418 30.487 25.555 1.00 12.28 103 VAL A C 1
ATOM 848 O O . VAL A 1 103 ? 23.133 30.699 24.371 1.00 14.89 103 VAL A O 1
ATOM 852 N N . LYS A 1 104 ? 23.328 29.276 26.105 1.00 12.74 104 LYS A N 1
ATOM 853 C CA . LYS A 1 104 ? 22.792 28.142 25.365 1.00 14.13 104 LYS A CA 1
ATOM 854 C C . LYS A 1 104 ? 21.544 27.635 26.033 1.00 13.67 104 LYS A C 1
ATOM 855 O O . LYS A 1 104 ? 21.540 27.345 27.234 1.00 15.01 104 LYS A O 1
ATOM 861 N N . LEU A 1 105 ? 20.497 27.503 25.238 1.00 12.98 105 LEU A N 1
ATOM 862 C CA . LEU A 1 105 ? 19.222 27.004 25.737 1.00 11.13 105 LEU A CA 1
ATOM 863 C C . LEU A 1 105 ? 18.961 25.640 25.111 1.00 12.59 105 LEU A C 1
ATOM 864 O O . LEU A 1 105 ? 19.010 25.514 23.896 1.00 12.02 105 LEU A O 1
ATOM 869 N N . PHE A 1 106 ? 18.732 24.626 25.937 1.00 12.14 106 PHE A N 1
ATOM 870 C CA . PHE A 1 106 ? 18.379 23.306 25.453 1.00 12.88 106 PHE A CA 1
ATOM 871 C C . PHE A 1 106 ? 16.880 23.129 25.587 1.00 13.76 106 PHE A C 1
ATOM 872 O O . PHE A 1 106 ? 16.307 23.430 26.631 1.00 15.13 106 PHE A O 1
ATOM 880 N N . VAL A 1 107 ? 16.263 22.621 24.523 1.00 15.02 107 VAL A N 1
ATOM 881 C CA . VAL A 1 107 ? 14.832 22.357 24.506 1.00 16.62 107 VAL A CA 1
ATOM 882 C C . VAL A 1 107 ? 14.564 21.017 23.814 1.00 16.43 107 VAL A C 1
ATOM 883 O O . VAL A 1 107 ? 15.484 20.368 23.307 1.00 16.41 107 VAL A O 1
ATOM 887 N N . THR A 1 108 ? 13.297 20.602 23.843 1.00 17.37 108 THR A N 1
ATOM 888 C CA . THR A 1 108 ? 12.813 19.447 23.076 1.00 18.89 108 THR A CA 1
ATOM 889 C C . THR A 1 108 ? 11.382 19.831 22.691 1.00 21.51 108 THR A C 1
ATOM 890 O O . THR A 1 108 ? 10.811 20.745 23.280 1.00 21.02 108 THR A O 1
ATOM 894 N N . PRO A 1 109 ? 10.800 19.174 21.669 1.00 23.79 109 PRO A N 1
ATOM 895 C CA . PRO A 1 109 ? 9.430 19.465 21.229 1.00 26.29 109 PRO A CA 1
ATOM 896 C C . PRO A 1 109 ? 8.414 19.202 22.344 1.00 28.57 109 PRO A C 1
ATOM 897 O O . PRO A 1 109 ? 7.526 20.019 22.589 1.00 29.04 109 PRO A O 1
ATOM 901 N N . ASP A 1 110 ? 8.555 18.066 23.033 1.00 29.51 110 ASP A N 1
ATOM 902 C CA . ASP A 1 110 ? 7.632 17.724 24.120 1.00 30.63 110 ASP A CA 1
ATOM 903 C C . ASP A 1 110 ? 8.074 18.492 25.346 1.00 29.44 110 ASP A C 1
ATOM 904 O O . ASP A 1 110 ? 8.622 17.915 26.295 1.00 28.90 110 ASP A O 1
ATOM 909 N N . CYS A 1 111 ? 7.845 19.805 25.336 1.00 27.26 111 CYS A N 1
ATOM 910 C CA . CYS A 1 111 ? 8.277 20.609 26.462 1.00 25.46 111 CYS A CA 1
ATOM 911 C C . CYS A 1 111 ? 7.399 21.837 26.623 1.00 24.82 111 CYS A C 1
ATOM 912 O O . CYS A 1 111 ? 7.407 22.728 25.781 1.00 23.37 111 CYS A O 1
ATOM 915 N N . THR A 1 112 ? 6.663 21.879 27.725 1.00 24.65 112 THR A N 1
ATOM 916 C CA . THR A 1 112 ? 5.760 22.984 27.975 1.00 24.30 112 THR A CA 1
ATOM 917 C C . THR A 1 112 ? 6.427 24.307 28.242 1.00 24.10 112 THR A C 1
ATOM 918 O O . THR A 1 112 ? 6.015 25.312 27.682 1.00 22.38 112 THR A O 1
ATOM 922 N N . LYS A 1 113 ? 7.464 24.330 29.079 1.00 21.02 113 LYS A N 1
ATOM 923 C CA . LYS A 1 113 ? 8.080 25.605 29.368 1.00 21.75 113 LYS A CA 1
ATOM 924 C C . LYS A 1 113 ? 9.137 26.054 28.387 1.00 19.81 113 LYS A C 1
ATOM 925 O O . LYS A 1 113 ? 9.606 27.166 28.490 1.00 21.03 113 LYS A O 1
ATOM 931 N N . CYS A 1 114 ? 9.496 25.233 27.415 1.00 19.46 114 CYS A N 1
ATOM 932 C CA . CYS A 1 114 ? 10.564 25.651 26.511 1.00 17.44 114 CYS A CA 1
ATOM 933 C C . CYS A 1 114 ? 10.227 26.845 25.625 1.00 17.57 114 CYS A C 1
ATOM 934 O O . CYS A 1 114 ? 11.036 27.736 25.485 1.00 16.78 114 CYS A O 1
ATOM 937 N N . PRO A 1 115 ? 9.030 26.867 25.018 1.00 18.57 115 PRO A N 1
ATOM 938 C CA . PRO A 1 115 ? 8.721 28.020 24.168 1.00 17.80 115 PRO A CA 1
ATOM 939 C C . PRO A 1 115 ? 8.706 29.336 24.916 1.00 17.42 115 PRO A C 1
ATOM 940 O O . PRO A 1 115 ? 9.028 30.364 24.347 1.00 17.18 115 PRO A O 1
ATOM 944 N N A ILE A 1 116 ? 8.329 29.299 26.191 0.50 17.85 116 ILE A N 1
ATOM 945 N N B ILE A 1 116 ? 8.339 29.292 26.195 0.50 17.79 116 ILE A N 1
ATOM 946 C CA A ILE A 1 116 ? 8.293 30.497 27.015 0.50 18.88 116 ILE A CA 1
ATOM 947 C CA B ILE A 1 116 ? 8.297 30.473 27.050 0.50 18.70 116 ILE A CA 1
ATOM 948 C C A ILE A 1 116 ? 9.742 30.994 27.192 0.50 18.09 116 ILE A C 1
ATOM 949 C C B ILE A 1 116 ? 9.741 30.988 27.187 0.50 18.01 116 ILE A C 1
ATOM 950 O O A ILE A 1 116 ? 10.027 32.189 27.074 0.50 16.66 116 ILE A O 1
ATOM 951 O O B ILE A 1 116 ? 10.019 32.182 27.037 0.50 16.59 116 ILE A O 1
ATOM 960 N N . THR A 1 117 ? 10.665 30.069 27.446 1.00 16.90 117 THR A N 1
ATOM 961 C CA . THR A 1 117 ? 12.070 30.455 27.633 1.00 16.52 117 THR A CA 1
ATOM 962 C C . THR A 1 117 ? 12.722 30.927 26.348 1.00 15.33 117 THR A C 1
ATOM 963 O O . THR A 1 117 ? 13.481 31.885 26.363 1.00 15.48 117 THR A O 1
ATOM 967 N N . ALA A 1 118 ? 12.455 30.240 25.240 1.00 15.11 118 ALA A N 1
ATOM 968 C CA . ALA A 1 118 ? 13.003 30.686 23.965 1.00 13.95 118 ALA A CA 1
ATOM 969 C C . ALA A 1 118 ? 12.529 32.103 23.642 1.00 14.28 118 ALA A C 1
ATOM 970 O O . ALA A 1 118 ? 13.310 32.949 23.209 1.00 13.42 118 ALA A O 1
ATOM 972 N N . GLU A 1 119 ? 11.236 32.375 23.822 1.00 17.11 119 GLU A N 1
ATOM 973 C CA . GLU A 1 119 ? 10.732 33.716 23.492 1.00 16.63 119 GLU A CA 1
ATOM 974 C C . GLU A 1 119 ? 11.436 34.815 24.270 1.00 15.25 119 GLU A C 1
ATOM 975 O O . GLU A 1 119 ? 11.774 35.881 23.740 1.00 16.12 119 GLU A O 1
ATOM 981 N N . PHE A 1 120 ? 11.663 34.538 25.547 1.00 16.07 120 PHE A N 1
ATOM 982 C CA . PHE A 1 120 ? 12.324 35.457 26.458 1.00 16.14 120 PHE A CA 1
ATOM 983 C C . PHE A 1 120 ? 13.771 35.668 25.970 1.00 15.29 120 PHE A C 1
ATOM 984 O O . PHE A 1 120 ? 14.211 36.805 25.774 1.00 14.06 120 PHE A O 1
ATOM 992 N N . LEU A 1 121 ? 14.484 34.578 25.693 1.00 14.02 121 LEU A N 1
ATOM 993 C CA . LEU A 1 121 ? 15.872 34.727 25.242 1.00 13.52 121 LEU A CA 1
ATOM 994 C C . LEU A 1 121 ? 16.000 35.331 23.850 1.00 14.40 121 LEU A C 1
ATOM 995 O O . LEU A 1 121 ? 16.964 36.048 23.590 1.00 16.75 121 LEU A O 1
ATOM 1000 N N . TYR A 1 122 ? 15.027 35.087 22.966 1.00 14.40 122 TYR A N 1
ATOM 1001 C CA . TYR A 1 122 ? 15.085 35.686 21.616 1.00 14.53 122 TYR A CA 1
ATOM 1002 C C . TYR A 1 122 ? 15.070 37.195 21.795 1.00 14.72 122 TYR A C 1
ATOM 1003 O O . TYR A 1 122 ? 15.755 37.926 21.071 1.00 14.96 122 TYR A O 1
ATOM 1012 N N . GLN A 1 123 ? 14.294 37.668 22.765 1.00 15.00 123 GLN A N 1
ATOM 1013 C CA . GLN A 1 123 ? 14.232 39.110 22.992 1.00 16.55 123 GLN A CA 1
ATOM 1014 C C . GLN A 1 123 ? 15.521 39.619 23.619 1.00 16.35 123 GLN A C 1
ATOM 1015 O O . GLN A 1 123 ? 15.961 40.712 23.307 1.00 17.60 123 GLN A O 1
ATOM 1021 N N . VAL A 1 124 ? 16.120 38.830 24.504 1.00 16.67 124 VAL A N 1
ATOM 1022 C CA . VAL A 1 124 ? 17.395 39.221 25.082 1.00 16.84 124 VAL A CA 1
ATOM 1023 C C . VAL A 1 124 ? 18.464 39.349 23.957 1.00 16.82 124 VAL A C 1
ATOM 1024 O O . VAL A 1 124 ? 19.284 40.289 23.955 1.00 16.09 124 VAL A O 1
ATOM 1028 N N . SER A 1 125 ? 18.455 38.439 22.981 1.00 16.09 125 SER A N 1
ATOM 1029 C CA . SER A 1 125 ? 19.453 38.505 21.890 1.00 17.63 125 SER A CA 1
ATOM 1030 C C . SER A 1 125 ? 19.275 39.767 21.039 1.00 18.07 125 SER A C 1
ATOM 1031 O O . SER A 1 125 ? 20.227 40.259 20.425 1.00 19.33 125 SER A O 1
ATOM 1034 N N . GLN A 1 126 ? 18.050 40.283 21.016 1.00 20.17 126 GLN A N 1
ATOM 1035 C CA . GLN A 1 126 ? 17.736 41.526 20.285 1.00 21.40 126 GLN A CA 1
ATOM 1036 C C . GLN A 1 126 ? 18.302 42.750 20.993 1.00 23.29 126 GLN A C 1
ATOM 1037 O O . GLN A 1 126 ? 18.823 43.678 20.350 1.00 23.22 126 GLN A O 1
ATOM 1043 N N . ILE A 1 127 ? 18.149 42.767 22.320 1.00 21.34 127 ILE A N 1
ATOM 1044 C CA . ILE A 1 127 ? 18.577 43.871 23.172 1.00 25.28 127 ILE A CA 1
ATOM 1045 C C . ILE A 1 127 ? 20.058 43.926 23.431 1.00 24.69 127 ILE A C 1
ATOM 1046 O O . ILE A 1 127 ? 20.611 44.999 23.630 1.00 24.59 127 ILE A O 1
ATOM 1051 N N . ASN A 1 128 ? 20.701 42.769 23.424 1.00 22.30 128 ASN A N 1
ATOM 1052 C CA . ASN A 1 128 ? 22.097 42.705 23.832 1.00 22.38 128 ASN A CA 1
ATOM 1053 C C . ASN A 1 128 ? 23.012 41.982 22.848 1.00 23.54 128 ASN A C 1
ATOM 1054 O O . ASN A 1 128 ? 23.023 40.749 22.779 1.00 20.34 128 ASN A O 1
ATOM 1059 N N . GLU A 1 129 ? 23.786 42.763 22.094 1.00 24.55 129 GLU A N 1
ATOM 1060 C CA . GLU A 1 129 ? 24.707 42.202 21.114 1.00 26.38 129 GLU A CA 1
ATOM 1061 C C . GLU A 1 129 ? 25.899 41.513 21.740 1.00 26.42 129 GLU A C 1
ATOM 1062 O O . GLU A 1 129 ? 26.673 40.851 21.035 1.00 27.43 129 GLU A O 1
ATOM 1068 N N . ASN A 1 130 ? 26.071 41.677 23.054 1.00 25.34 130 ASN A N 1
ATOM 1069 C CA . ASN A 1 130 ? 27.213 41.077 23.745 1.00 24.90 130 ASN A CA 1
ATOM 1070 C C . ASN A 1 130 ? 26.903 39.645 24.177 1.00 24.69 130 ASN A C 1
ATOM 1071 O O . ASN A 1 130 ? 27.754 38.970 24.768 1.00 25.44 130 ASN A O 1
ATOM 1076 N N . VAL A 1 131 ? 25.672 39.207 23.929 1.00 21.12 131 VAL A N 1
ATOM 1077 C CA . VAL A 1 131 ? 25.256 37.840 24.264 1.00 20.72 131 VAL A CA 1
ATOM 1078 C C . VAL A 1 131 ? 25.299 37.035 22.958 1.00 18.79 131 VAL A C 1
ATOM 1079 O O . VAL A 1 131 ? 24.953 37.559 21.914 1.00 20.45 131 VAL A O 1
ATOM 1083 N N . LYS A 1 132 ? 25.752 35.786 23.013 1.00 16.77 132 LYS A N 1
ATOM 1084 C CA . LYS A 1 132 ? 25.758 34.943 21.816 1.00 16.83 132 LYS A CA 1
ATOM 1085 C C . LYS A 1 132 ? 24.798 33.808 22.152 1.00 15.43 132 LYS A C 1
ATOM 1086 O O . LYS A 1 132 ? 25.156 32.887 22.883 1.00 15.42 132 LYS A O 1
ATOM 1092 N N . LEU A 1 133 ? 23.564 33.928 21.645 1.00 13.80 133 LEU A N 1
ATOM 1093 C CA . LEU A 1 133 ? 22.497 32.957 21.900 1.00 12.32 133 LEU A CA 1
ATOM 1094 C C . LEU A 1 133 ? 22.470 31.792 20.921 1.00 12.48 133 LEU A C 1
ATOM 1095 O O . LEU A 1 133 ? 22.467 31.981 19.709 1.00 12.68 133 LEU A O 1
ATOM 1100 N N . GLU A 1 134 ? 22.443 30.583 21.453 1.00 13.32 134 GLU A N 1
ATOM 1101 C CA . GLU A 1 134 ? 22.331 29.377 20.625 1.00 14.60 134 GLU A CA 1
ATOM 1102 C C . GLU A 1 134 ? 21.260 28.531 21.269 1.00 15.57 134 GLU A C 1
ATOM 1103 O O . GLU A 1 134 ? 21.239 28.407 22.508 1.00 17.70 134 GLU A O 1
ATOM 1109 N N . ILE A 1 135 ? 20.375 27.956 20.456 1.00 13.10 135 ILE A N 1
ATOM 1110 C CA . ILE A 1 135 ? 19.301 27.108 20.981 1.00 13.37 135 ILE A CA 1
ATOM 1111 C C . ILE A 1 135 ? 19.574 25.737 20.428 1.00 13.47 135 ILE A C 1
ATOM 1112 O O . ILE A 1 135 ? 19.940 25.624 19.277 1.00 14.73 135 ILE A O 1
ATOM 1117 N N . TYR A 1 136 ? 19.406 24.702 21.247 1.00 14.42 136 TYR A N 1
ATOM 1118 C CA . TYR A 1 136 ? 19.635 23.329 20.790 1.00 14.44 136 TYR A CA 1
ATOM 1119 C C . TYR A 1 136 ? 18.452 22.434 21.061 1.00 13.36 136 TYR A C 1
ATOM 1120 O O . TYR A 1 136 ? 17.976 22.395 22.179 1.00 14.21 136 TYR A O 1
ATOM 1129 N N . ASP A 1 137 ? 17.990 21.724 20.033 1.00 14.56 137 ASP A N 1
ATOM 1130 C CA . ASP A 1 137 ? 16.946 20.710 20.192 1.00 14.57 137 ASP A CA 1
ATOM 1131 C C . ASP A 1 137 ? 17.773 19.507 20.724 1.00 16.23 137 ASP A C 1
ATOM 1132 O O . ASP A 1 137 ? 18.560 18.882 19.989 1.00 17.34 137 ASP A O 1
ATOM 1137 N N . ALA A 1 138 ? 17.619 19.239 22.014 1.00 16.53 138 ALA A N 1
ATOM 1138 C CA . ALA A 1 138 ? 18.354 18.189 22.703 1.00 17.32 138 ALA A CA 1
ATOM 1139 C C . ALA A 1 138 ? 18.118 16.779 22.166 1.00 19.00 138 ALA A C 1
ATOM 1140 O O . ALA A 1 138 ? 18.923 15.881 22.445 1.00 17.34 138 ALA A O 1
ATOM 1142 N N . THR A 1 139 ? 17.008 16.574 21.444 1.00 18.33 139 THR A N 1
ATOM 1143 C CA . THR A 1 139 ? 16.721 15.246 20.870 1.00 20.36 139 THR A CA 1
ATOM 1144 C C . THR A 1 139 ? 17.537 15.031 19.615 1.00 21.06 139 THR A C 1
ATOM 1145 O O . THR A 1 139 ? 17.881 13.894 19.248 1.00 21.99 139 THR A O 1
ATOM 1149 N N . GLU A 1 140 ? 17.870 16.132 18.959 1.00 19.48 140 GLU A N 1
ATOM 1150 C CA . GLU A 1 140 ? 18.637 16.087 17.715 1.00 19.17 140 GLU A CA 1
ATOM 1151 C C . GLU A 1 140 ? 20.126 16.231 18.017 1.00 17.92 140 GLU A C 1
ATOM 1152 O O . GLU A 1 140 ? 20.956 15.472 17.506 1.00 19.19 140 GLU A O 1
ATOM 1158 N N . TYR A 1 141 ? 20.483 17.200 18.856 1.00 16.92 141 TYR A N 1
ATOM 1159 C CA . TYR A 1 141 ? 21.894 17.405 19.205 1.00 15.49 141 TYR A CA 1
ATOM 1160 C C . TYR A 1 141 ? 22.204 16.735 20.544 1.00 18.41 141 TYR A C 1
ATOM 1161 O O . TYR A 1 141 ? 22.483 17.401 21.565 1.00 15.84 141 TYR A O 1
ATOM 1170 N N . GLU A 1 142 ? 22.145 15.398 20.534 1.00 18.08 142 GLU A N 1
ATOM 1171 C CA . GLU A 1 142 ? 22.385 14.603 21.757 1.00 20.27 142 GLU A CA 1
ATOM 1172 C C . GLU A 1 142 ? 23.777 14.742 22.375 1.00 19.22 142 GLU A C 1
ATOM 1173 O O . GLU A 1 142 ? 23.928 14.684 23.595 1.00 18.94 142 GLU A O 1
ATOM 1179 N N . GLU A 1 143 ? 24.793 14.924 21.551 1.00 19.26 143 GLU A N 1
ATOM 1180 C CA . GLU A 1 143 ? 26.137 15.074 22.092 1.00 20.24 143 GLU A CA 1
ATOM 1181 C C . GLU A 1 143 ? 26.268 16.357 22.899 1.00 19.45 143 GLU A C 1
ATOM 1182 O O . GLU A 1 143 ? 26.886 16.380 23.986 1.00 16.51 143 GLU A O 1
ATOM 1188 N N . GLU A 1 144 ? 25.714 17.438 22.348 1.00 16.47 144 GLU A N 1
ATOM 1189 C CA . GLU A 1 144 ? 25.735 18.704 23.050 1.00 17.41 144 GLU A CA 1
ATOM 1190 C C . GLU A 1 144 ? 24.945 18.592 24.366 1.00 16.59 144 GLU A C 1
ATOM 1191 O O . GLU A 1 144 ? 25.379 19.066 25.423 1.00 17.72 144 GLU A O 1
ATOM 1197 N N . ARG A 1 145 ? 23.789 17.951 24.304 1.00 14.75 145 ARG A N 1
ATOM 1198 C CA . ARG A 1 145 ? 22.930 17.772 25.481 1.00 17.03 145 ARG A CA 1
ATOM 1199 C C . ARG A 1 145 ? 23.745 17.115 26.613 1.00 17.49 145 ARG A C 1
ATOM 1200 O O . ARG A 1 145 ? 23.759 17.571 27.761 1.00 19.01 145 ARG A O 1
ATOM 1208 N N . ASP A 1 146 ? 24.424 16.033 26.273 1.00 17.76 146 ASP A N 1
ATOM 1209 C CA . ASP A 1 146 ? 25.186 15.307 27.280 1.00 18.28 146 ASP A CA 1
ATOM 1210 C C . ASP A 1 146 ? 26.433 16.025 27.750 1.00 17.56 146 ASP A C 1
ATOM 1211 O O . ASP A 1 146 ? 26.825 15.907 28.913 1.00 18.48 146 ASP A O 1
ATOM 1216 N N . LYS A 1 147 ? 27.025 16.814 26.867 1.00 17.95 147 LYS A N 1
ATOM 1217 C CA . LYS A 1 147 ? 28.218 17.557 27.200 1.00 17.63 147 LYS A CA 1
ATOM 1218 C C . LYS A 1 147 ? 27.911 18.494 28.366 1.00 18.62 147 LYS A C 1
ATOM 1219 O O . LYS A 1 147 ? 28.738 18.684 29.288 1.00 16.45 147 LYS A O 1
ATOM 1225 N N . TYR A 1 148 ? 26.707 19.078 28.315 1.00 16.52 148 TYR A N 1
ATOM 1226 C CA . TYR A 1 148 ? 26.286 20.003 29.361 1.00 16.26 148 TYR A CA 1
ATOM 1227 C C . TYR A 1 148 ? 25.421 19.355 30.440 1.00 16.82 148 TYR A C 1
ATOM 1228 O O . TYR A 1 148 ? 24.832 20.046 31.292 1.00 18.34 148 TYR A O 1
ATOM 1237 N N . ARG A 1 149 ? 25.376 18.019 30.434 1.00 17.18 149 ARG A N 1
ATOM 1238 C CA . ARG A 1 149 ? 24.658 17.263 31.462 1.00 18.44 149 ARG A CA 1
ATOM 1239 C C . ARG A 1 149 ? 23.183 17.618 31.615 1.00 17.18 149 ARG A C 1
ATOM 1240 O O . ARG A 1 149 ? 22.617 17.655 32.717 1.00 18.40 149 ARG A O 1
ATOM 1248 N N . VAL A 1 150 ? 22.557 17.836 30.478 1.00 17.62 150 VAL A N 1
ATOM 1249 C CA . VAL A 1 150 ? 21.147 18.185 30.425 1.00 15.52 150 VAL A CA 1
ATOM 1250 C C . VAL A 1 150 ? 20.264 16.935 30.496 1.00 16.29 150 VAL A C 1
ATOM 1251 O O . VAL A 1 150 ? 20.504 15.956 29.786 1.00 15.66 150 VAL A O 1
ATOM 1255 N N . LEU A 1 151 ? 19.291 16.952 31.404 1.00 15.75 151 LEU A N 1
ATOM 1256 C CA . LEU A 1 151 ? 18.303 15.878 31.502 1.00 14.92 151 LEU A CA 1
ATOM 1257 C C . LEU A 1 151 ? 16.972 16.597 31.167 1.00 16.10 151 LEU A C 1
ATOM 1258 O O . LEU A 1 151 ? 16.499 16.585 30.006 1.00 17.64 151 LEU A O 1
ATOM 1263 N N . SER A 1 152 ? 16.396 17.291 32.132 1.00 16.45 152 SER A N 1
ATOM 1264 C CA . SER A 1 152 ? 15.142 17.987 31.841 1.00 14.31 152 SER A CA 1
ATOM 1265 C C . SER A 1 152 ? 15.389 19.313 31.081 1.00 15.13 152 SER A C 1
ATOM 1266 O O . SER A 1 152 ? 16.492 19.928 31.132 1.00 13.11 152 SER A O 1
ATOM 1269 N N . VAL A 1 153 ? 14.353 19.744 30.372 1.00 14.81 153 VAL A N 1
ATOM 1270 C CA . VAL A 1 153 ? 14.409 21.015 29.631 1.00 14.38 153 VAL A CA 1
ATOM 1271 C C . VAL A 1 153 ? 13.161 21.812 30.048 1.00 15.06 153 VAL A C 1
ATOM 1272 O O . VAL A 1 153 ? 12.214 21.232 30.590 1.00 16.66 153 VAL A O 1
ATOM 1276 N N . PRO A 1 154 ? 13.169 23.148 29.874 1.00 14.52 154 PRO A N 1
ATOM 1277 C CA . PRO A 1 154 ? 14.285 23.922 29.325 1.00 13.18 154 PRO A CA 1
ATOM 1278 C C . PRO A 1 154 ? 15.448 23.980 30.307 1.00 15.37 154 PRO A C 1
ATOM 1279 O O . PRO A 1 154 ? 15.255 23.898 31.531 1.00 13.21 154 PRO A O 1
ATOM 1283 N N . LYS A 1 155 ? 16.663 24.134 29.775 1.00 16.19 155 LYS A N 1
ATOM 1284 C CA . LYS A 1 155 ? 17.842 24.254 30.631 1.00 14.18 155 LYS A CA 1
ATOM 1285 C C . LYS A 1 155 ? 18.768 25.282 29.956 1.00 14.48 155 LYS A C 1
ATOM 1286 O O . LYS A 1 155 ? 19.065 25.146 28.779 1.00 12.68 155 LYS A O 1
ATOM 1292 N N . ILE A 1 156 ? 19.192 26.313 30.693 1.00 13.83 156 ILE A N 1
ATOM 1293 C CA . ILE A 1 156 ? 20.059 27.332 30.102 1.00 13.95 156 ILE A CA 1
ATOM 1294 C C . ILE A 1 156 ? 21.450 27.148 30.684 1.00 14.99 156 ILE A C 1
ATOM 1295 O O . ILE A 1 156 ? 21.607 26.925 31.898 1.00 16.83 156 ILE A O 1
ATOM 1300 N N . ILE A 1 157 ? 22.436 27.210 29.804 1.00 15.29 157 ILE A N 1
ATOM 1301 C CA . ILE A 1 157 ? 23.847 27.095 30.182 1.00 14.88 157 ILE A CA 1
ATOM 1302 C C . ILE A 1 157 ? 24.493 28.439 29.857 1.00 14.61 157 ILE A C 1
ATOM 1303 O O . ILE A 1 157 ? 24.394 28.929 28.736 1.00 14.69 157 ILE A O 1
ATOM 1308 N N . PHE A 1 158 ? 25.113 29.061 30.852 1.00 15.25 158 PHE A N 1
ATOM 1309 C CA . PHE A 1 158 ? 25.801 30.328 30.637 1.00 16.61 158 PHE A CA 1
ATOM 1310 C C . PHE A 1 158 ? 27.341 30.125 30.648 1.00 17.58 158 PHE A C 1
ATOM 1311 O O . PHE A 1 158 ? 27.855 29.386 31.487 1.00 18.19 158 PHE A O 1
ATOM 1319 N N . ASN A 1 159 ? 28.028 30.781 29.721 1.00 18.86 159 ASN A N 1
ATOM 1320 C CA . ASN A 1 159 ? 29.485 30.733 29.593 1.00 20.55 159 ASN A CA 1
ATOM 1321 C C . ASN A 1 159 ? 30.021 29.313 29.542 1.00 22.01 159 ASN A C 1
ATOM 1322 O O . ASN A 1 159 ? 31.138 29.056 30.013 1.00 20.65 159 ASN A O 1
ATOM 1327 N N . ASP A 1 160 ? 29.242 28.412 28.941 1.00 21.50 160 ASP A N 1
ATOM 1328 C CA . ASP A 1 160 ? 29.597 26.979 28.831 1.00 23.96 160 ASP A CA 1
ATOM 1329 C C . ASP A 1 160 ? 29.884 26.318 30.175 1.00 25.80 160 ASP A C 1
ATOM 1330 O O . ASP A 1 160 ? 30.559 25.285 30.242 1.00 25.50 160 ASP A O 1
ATOM 1335 N N . LYS A 1 161 ? 29.330 26.873 31.243 1.00 24.73 161 LYS A N 1
ATOM 1336 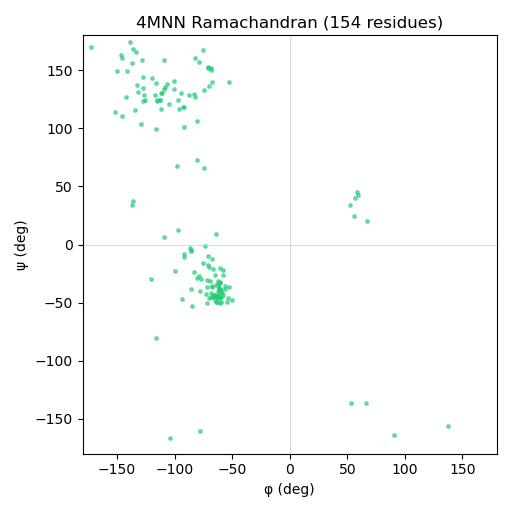C CA . LYS A 1 161 ? 29.591 26.356 32.589 1.00 26.35 161 LYS A CA 1
ATOM 1337 C C . LYS A 1 161 ? 28.489 25.411 33.073 1.00 24.78 161 LYS A C 1
ATOM 1338 O O . LYS A 1 161 ? 27.319 25.779 33.085 1.00 24.19 161 LYS A O 1
ATOM 1344 N N . VAL A 1 162 ? 28.861 24.199 33.463 1.00 22.14 162 VAL A N 1
ATOM 1345 C CA . VAL A 1 162 ? 27.878 23.255 33.988 1.00 22.03 162 VAL A CA 1
ATOM 1346 C C . VAL A 1 162 ? 27.931 23.502 35.492 1.00 23.22 162 VAL A C 1
ATOM 1347 O O . VAL A 1 162 ? 28.994 23.344 36.117 1.00 23.24 162 VAL A O 1
ATOM 1351 N N . GLU A 1 163 ? 26.807 23.923 36.069 1.00 22.20 163 GLU A N 1
ATOM 1352 C CA . GLU A 1 163 ? 26.737 24.223 37.492 1.00 24.79 163 GLU A CA 1
ATOM 1353 C C . GLU A 1 163 ? 26.299 22.926 38.171 1.00 26.06 163 GLU A C 1
ATOM 1354 O O . GLU A 1 163 ? 25.219 22.419 37.888 1.00 25.45 163 GLU A O 1
ATOM 1360 N N . ILE A 1 164 ? 27.143 22.396 39.053 1.00 27.94 164 ILE A N 1
ATOM 1361 C CA . ILE A 1 164 ? 26.840 21.152 39.767 1.00 30.59 164 ILE A CA 1
ATOM 1362 C C . ILE A 1 164 ? 26.727 21.493 41.252 1.00 32.44 164 ILE A C 1
ATOM 1363 O O . ILE A 1 164 ? 27.656 22.056 41.829 1.00 32.09 164 ILE A O 1
ATOM 1368 N N . PRO A 1 165 ? 25.586 21.174 41.882 1.00 34.24 165 PRO A N 1
ATOM 1369 C CA . PRO A 1 165 ? 25.415 21.474 43.312 1.00 36.19 165 PRO A CA 1
ATOM 1370 C C . PRO A 1 165 ? 26.557 20.939 44.199 1.00 37.18 165 PRO A C 1
ATOM 1371 O O . PRO A 1 165 ? 27.061 19.823 44.004 1.00 35.82 165 PRO A O 1
ATOM 1375 N N . GLY A 1 166 ? 26.952 21.745 45.182 1.00 38.73 166 GLY A N 1
ATOM 1376 C CA . GLY A 1 166 ? 28.028 21.350 46.073 1.00 40.75 166 GLY A CA 1
ATOM 1377 C C . GLY A 1 166 ? 29.342 21.277 45.320 1.00 41.88 166 GLY A C 1
ATOM 1378 O O . GLY A 1 166 ? 30.403 21.535 45.883 1.00 43.84 166 GLY A O 1
#

Organism: Saccharolobus solfataricus (strain ATCC 35092 / DSM 1617 / JCM 11322 / P2) (NCBI:txid273057)

Radius of gyration: 15.48 Å; Cα contacts (8 Å, |Δi|>4): 299; chains: 1; bounding box: 31×34×46 Å

CATH classification: 3.40.30.80

B-factor: mean 24.29, std 8.93, range [10.54, 57.29]